Protein AF-A0A453RC79-F1 (afdb_monomer)

Sequence (89 aa):
MSRPDGINIPDGKFYLGDAGYACRPSILPPFRKTRYHLNEFSGRNYPRTAQELFNLRHSSLRVTVERAFGALKNRFKILDQKPFHPYST

pLDDT: mean 74.4, std 10.73, range [40.59, 89.81]

Mean predicted aligned error: 11.2 Å

Solvent-accessible surface area (backbone atoms only — not comparable to full-atom values): 5681 Å² total; per-residue (Å²): 138,79,57,95,89,46,89,80,70,59,89,98,52,70,44,81,34,56,82,90,48,76,81,42,101,51,31,49,40,59,64,81,98,51,71,44,57,73,75,72,46,54,83,90,40,67,68,88,45,73,65,31,47,48,20,41,54,53,42,52,52,49,52,54,51,52,49,51,51,51,53,47,28,72,72,38,53,74,76,65,46,77,80,87,68,79,74,86,127

Organism: Aegilops tauschii subsp. strangulata (NCBI:txid200361)

InterPro domains:
  IPR027806 Harbinger transposase-derived nuclease domain [PF13359] (10-83)
  IPR045249 Putative nuclease HARBI1-like [PTHR22930] (3-84)

Foldseek 3Di:
DADPPHDDQPPPAADEDDPPDDDDPRYHYQDPPEDQPLVCCPDPNHDPDPSNVVSPVSNVVVVVVVVVVVVVCVVPVPSVDPPPPPDDD

Radius of gyration: 17.94 Å; Cα contacts (8 Å, |Δi|>4): 65; chains: 1; bounding box: 29×45×54 Å

Secondary structure (DSSP, 8-state):
---TTS--PPTT--EEPPTTS--BTTEEPPPTTS---GGGGSTT----SHHHHHHHHHHHHHHHHHHHHHHHHHH-GGGTS--------

Structure (mmCIF, N/CA/C/O backbone):
data_AF-A0A453RC79-F1
#
_entry.id   AF-A0A453RC79-F1
#
loop_
_atom_site.group_PDB
_atom_site.id
_atom_site.type_symbol
_atom_site.label_atom_id
_atom_site.label_alt_id
_atom_site.label_comp_id
_atom_site.label_asym_id
_atom_site.label_entity_id
_atom_site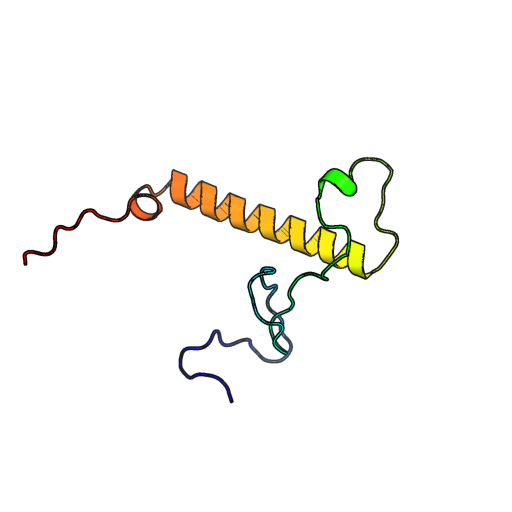.label_seq_id
_atom_site.pdbx_PDB_ins_code
_atom_site.Cartn_x
_atom_site.Cartn_y
_atom_site.Cartn_z
_atom_site.occupancy
_atom_site.B_iso_or_equiv
_atom_site.auth_seq_id
_atom_site.auth_comp_id
_atom_site.auth_asym_id
_atom_site.auth_atom_id
_atom_site.pdbx_PDB_model_num
ATOM 1 N N . MET A 1 1 ? 0.081 -26.217 -3.151 1.00 40.59 1 MET A N 1
ATOM 2 C CA . MET A 1 1 ? -0.184 -26.559 -1.736 1.00 40.59 1 MET A CA 1
ATOM 3 C C . MET A 1 1 ? -0.666 -25.311 -1.014 1.00 40.59 1 MET A C 1
ATOM 5 O O . MET A 1 1 ? 0.142 -24.473 -0.626 1.00 40.59 1 MET A O 1
ATOM 9 N N . SER A 1 2 ? -1.982 -25.147 -0.920 1.00 48.31 2 SER A N 1
ATOM 10 C CA . SER A 1 2 ? -2.620 -24.065 -0.167 1.00 48.31 2 SER A CA 1
ATOM 11 C C . SER A 1 2 ? -2.645 -24.471 1.304 1.00 48.31 2 SER A C 1
ATOM 13 O O . SER A 1 2 ? -3.030 -25.596 1.615 1.00 48.31 2 SER A O 1
ATOM 15 N N . ARG A 1 3 ? -2.181 -23.602 2.207 1.00 51.12 3 ARG A N 1
ATOM 16 C CA . ARG A 1 3 ? -2.327 -23.841 3.651 1.00 51.12 3 ARG A CA 1
ATOM 17 C C . ARG A 1 3 ? -3.829 -23.857 3.975 1.00 51.12 3 ARG A C 1
ATOM 19 O O . ARG A 1 3 ? -4.509 -22.966 3.466 1.00 51.12 3 ARG A O 1
ATOM 26 N N . PRO A 1 4 ? -4.333 -24.802 4.787 1.00 53.12 4 PRO A N 1
ATOM 27 C CA . PRO A 1 4 ? -5.759 -24.876 5.123 1.00 53.12 4 PRO A CA 1
ATOM 28 C C . PRO A 1 4 ? -6.278 -23.582 5.778 1.00 53.12 4 PRO A C 1
ATOM 30 O O . PRO A 1 4 ? -7.421 -23.212 5.548 1.00 53.12 4 PRO A O 1
ATOM 33 N N . ASP A 1 5 ? -5.396 -22.832 6.450 1.00 58.59 5 ASP A N 1
ATOM 34 C CA . ASP A 1 5 ? -5.699 -21.544 7.102 1.00 58.59 5 ASP A CA 1
ATOM 35 C C . ASP A 1 5 ? -5.144 -20.320 6.342 1.00 58.59 5 ASP A C 1
ATOM 37 O O . ASP A 1 5 ? -5.002 -19.223 6.885 1.00 58.59 5 ASP A O 1
ATOM 41 N N . GLY A 1 6 ? -4.720 -20.508 5.090 1.00 61.69 6 GLY A N 1
ATOM 42 C CA . GLY A 1 6 ? -4.170 -19.437 4.263 1.00 61.69 6 GLY A CA 1
ATOM 43 C C . GLY A 1 6 ? -5.263 -18.574 3.637 1.00 61.69 6 GLY A C 1
ATOM 44 O O . GLY A 1 6 ? -6.335 -19.067 3.301 1.00 61.69 6 GLY A O 1
ATOM 45 N N . ILE A 1 7 ? -4.961 -17.291 3.407 1.00 69.12 7 ILE A N 1
ATOM 46 C CA . ILE A 1 7 ? -5.806 -16.403 2.595 1.00 69.12 7 ILE A CA 1
ATOM 47 C C . ILE A 1 7 ? -6.083 -17.096 1.251 1.00 69.12 7 ILE A C 1
ATOM 49 O O . ILE A 1 7 ? -5.162 -17.309 0.457 1.00 69.12 7 ILE A O 1
ATOM 53 N N . ASN A 1 8 ? -7.340 -17.477 1.016 1.00 72.31 8 ASN A N 1
ATOM 54 C CA . ASN A 1 8 ? -7.760 -18.118 -0.222 1.00 72.31 8 ASN A CA 1
ATOM 55 C C . ASN A 1 8 ? -7.948 -17.035 -1.289 1.00 72.31 8 ASN A C 1
ATOM 57 O O . ASN A 1 8 ? -8.867 -16.222 -1.207 1.00 72.31 8 ASN A O 1
ATOM 61 N N . ILE A 1 9 ? -7.028 -16.988 -2.253 1.00 72.44 9 ILE A N 1
ATOM 62 C CA . ILE A 1 9 ? -7.151 -16.100 -3.406 1.00 72.44 9 ILE A CA 1
ATOM 63 C C . ILE A 1 9 ? -7.921 -16.865 -4.485 1.00 72.44 9 ILE A C 1
ATOM 65 O O . ILE A 1 9 ? -7.426 -17.907 -4.919 1.00 72.44 9 ILE A O 1
ATOM 69 N N . PRO A 1 10 ? -9.108 -16.392 -4.908 1.00 79.88 10 PRO A N 1
ATOM 70 C CA . PRO A 1 10 ? -9.861 -17.048 -5.967 1.00 79.88 10 PRO A CA 1
ATOM 71 C C . PRO A 1 10 ? -9.075 -17.019 -7.280 1.00 79.88 10 PRO A C 1
ATOM 73 O O . PRO A 1 10 ? -8.310 -16.084 -7.539 1.00 79.88 10 PRO A O 1
ATOM 76 N N . ASP A 1 11 ? -9.288 -18.041 -8.104 1.00 78.06 11 ASP A N 1
ATOM 77 C CA . ASP A 1 11 ? -8.572 -18.209 -9.366 1.00 78.06 11 ASP A CA 1
ATOM 78 C C . ASP A 1 11 ? -8.728 -16.974 -10.275 1.00 78.06 11 ASP A C 1
ATOM 80 O O . ASP A 1 11 ? -9.792 -16.349 -10.336 1.00 78.06 11 ASP A O 1
ATOM 84 N N . GLY A 1 12 ? -7.628 -16.558 -10.907 1.00 80.69 12 GLY A N 1
ATOM 85 C CA . GLY A 1 12 ? -7.571 -15.348 -11.733 1.00 80.69 12 GLY A CA 1
ATOM 86 C C . GLY A 1 12 ? -7.529 -14.013 -10.973 1.00 80.69 12 GLY A C 1
ATOM 87 O O . GLY A 1 12 ? -7.534 -12.960 -11.615 1.00 80.69 12 GLY A O 1
ATOM 88 N N . LYS A 1 13 ? -7.472 -14.006 -9.632 1.00 81.19 13 LYS A N 1
ATOM 89 C CA . LYS A 1 13 ? -7.288 -12.777 -8.837 1.00 81.19 13 LYS A CA 1
ATOM 90 C C . LYS A 1 13 ? -5.910 -12.707 -8.187 1.00 81.19 13 LYS A C 1
ATOM 92 O O . LYS A 1 13 ? -5.248 -13.710 -7.948 1.00 81.19 13 LYS A O 1
ATOM 97 N N . PHE A 1 14 ? -5.509 -11.483 -7.855 1.00 82.31 14 PHE A N 1
ATOM 98 C CA . PHE A 1 14 ? -4.269 -11.184 -7.148 1.00 82.31 14 PHE A CA 1
ATOM 99 C C . PHE A 1 14 ? -4.567 -10.244 -5.986 1.00 82.31 14 PHE A C 1
ATOM 101 O O . PHE A 1 14 ? -5.342 -9.296 -6.139 1.00 82.31 14 PHE A O 1
ATOM 108 N N . TYR A 1 15 ? -3.934 -10.476 -4.839 1.00 82.94 15 TYR A N 1
ATOM 109 C CA . TYR A 1 15 ? -3.925 -9.502 -3.751 1.00 82.94 15 TYR A CA 1
ATOM 110 C C . TYR A 1 15 ? -2.683 -8.625 -3.825 1.00 82.94 15 TYR A C 1
ATOM 112 O O . TYR A 1 15 ? -1.597 -9.095 -4.149 1.00 82.94 15 TYR A O 1
ATOM 120 N N . LEU A 1 16 ? -2.842 -7.344 -3.503 1.00 83.19 16 LEU A N 1
ATOM 121 C CA . LEU A 1 16 ? -1.718 -6.425 -3.346 1.00 83.19 16 LEU A CA 1
ATOM 122 C C . LEU A 1 16 ? -1.141 -6.615 -1.944 1.00 83.19 16 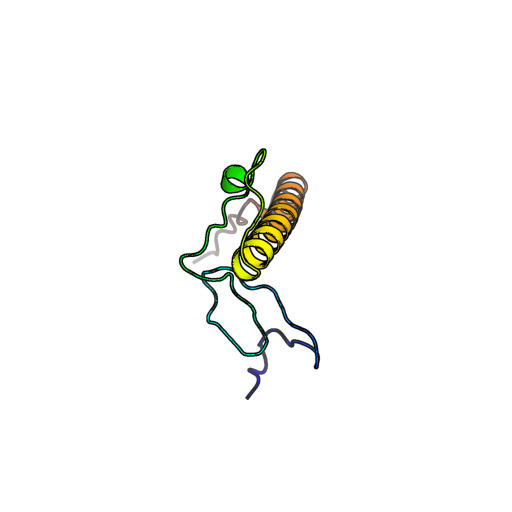LEU A C 1
ATOM 124 O O . LEU A 1 16 ? -1.854 -6.489 -0.948 1.00 83.19 16 LEU A O 1
ATOM 128 N N . GLY A 1 17 ? 0.129 -6.999 -1.887 1.00 79.62 17 GLY A N 1
ATOM 129 C CA . GLY A 1 17 ? 0.833 -7.299 -0.647 1.00 79.62 17 GLY A CA 1
ATOM 130 C C . GLY A 1 17 ? 1.680 -6.122 -0.195 1.00 79.62 17 GLY A C 1
ATOM 131 O O . GLY A 1 17 ? 2.253 -5.407 -1.008 1.00 79.62 17 GLY A O 1
ATOM 132 N N . ASP A 1 18 ? 1.820 -5.931 1.112 1.00 78.25 18 ASP A N 1
ATOM 133 C CA . ASP A 1 18 ? 2.819 -4.984 1.606 1.00 78.25 18 ASP A CA 1
ATOM 134 C C . ASP A 1 18 ? 4.252 -5.493 1.320 1.00 78.25 18 ASP A C 1
ATOM 136 O O . ASP A 1 18 ? 4.477 -6.689 1.145 1.00 78.25 18 ASP A O 1
ATOM 140 N N . ALA A 1 19 ? 5.247 -4.605 1.316 1.00 70.69 19 ALA A N 1
ATOM 141 C CA . ALA A 1 19 ? 6.663 -4.902 1.095 1.00 70.69 19 ALA A CA 1
ATOM 142 C C . ALA A 1 19 ? 7.251 -5.943 2.074 1.00 70.69 19 ALA A C 1
ATOM 144 O O . ALA A 1 19 ? 8.289 -6.542 1.780 1.00 70.69 19 ALA A O 1
ATOM 145 N N . GLY A 1 20 ? 6.590 -6.163 3.218 1.00 73.25 20 GLY A N 1
ATOM 146 C CA . GLY A 1 20 ? 6.917 -7.208 4.193 1.00 73.25 20 GLY A CA 1
ATOM 147 C C . GLY A 1 20 ? 6.392 -8.607 3.842 1.00 73.25 20 GLY A C 1
ATOM 148 O O . GLY A 1 20 ? 6.793 -9.579 4.478 1.00 73.25 20 GLY A O 1
ATOM 149 N N . TYR A 1 21 ? 5.523 -8.743 2.836 1.00 73.12 21 TYR A N 1
ATOM 150 C CA . TYR A 1 21 ? 5.039 -10.043 2.377 1.00 73.12 21 TYR A CA 1
ATOM 151 C C . TYR A 1 21 ? 6.010 -10.670 1.375 1.00 73.12 21 TYR A C 1
ATOM 153 O O . TYR A 1 21 ? 6.594 -10.003 0.520 1.00 73.12 21 TYR A O 1
ATOM 161 N N . ALA A 1 22 ? 6.161 -11.992 1.460 1.00 71.69 22 ALA A N 1
ATOM 162 C CA . ALA A 1 22 ? 6.884 -12.746 0.447 1.00 71.69 22 ALA A CA 1
ATOM 163 C C . ALA A 1 22 ? 6.137 -12.667 -0.893 1.00 71.69 22 ALA A C 1
ATOM 165 O O . ALA A 1 22 ? 4.920 -12.866 -0.924 1.00 71.69 22 ALA A O 1
ATOM 166 N N . CYS A 1 23 ? 6.868 -12.439 -1.990 1.00 69.69 23 CYS A N 1
ATOM 167 C CA . CYS A 1 23 ? 6.324 -12.576 -3.340 1.00 69.69 23 CYS A CA 1
ATOM 168 C C . CYS A 1 23 ? 5.770 -13.998 -3.494 1.00 69.69 23 CYS A C 1
ATOM 170 O O . CYS A 1 23 ? 6.526 -14.970 -3.456 1.00 69.69 23 CYS A O 1
ATOM 172 N N . ARG A 1 24 ? 4.454 -14.129 -3.642 1.00 72.88 24 ARG A N 1
ATOM 173 C CA . ARG A 1 24 ? 3.778 -15.404 -3.911 1.00 72.88 24 ARG A CA 1
ATOM 174 C C . ARG A 1 24 ? 3.010 -15.259 -5.223 1.00 72.88 24 ARG A C 1
ATOM 176 O O . ARG A 1 24 ? 2.637 -14.142 -5.555 1.00 72.88 24 ARG A O 1
ATOM 183 N N . PRO A 1 25 ? 2.715 -16.349 -5.948 1.00 68.06 25 PRO A N 1
ATOM 184 C CA . PRO A 1 25 ? 2.004 -16.270 -7.231 1.00 68.06 25 PRO A CA 1
ATOM 185 C C . PRO A 1 25 ? 0.682 -15.488 -7.171 1.00 68.06 25 PRO A C 1
ATOM 187 O O . PRO A 1 25 ? 0.259 -14.905 -8.156 1.00 68.06 25 PRO A O 1
ATOM 190 N N . SER A 1 26 ? 0.054 -15.447 -5.998 1.00 73.50 26 SER A N 1
ATOM 191 C CA . SER A 1 26 ? -1.227 -14.798 -5.734 1.00 73.50 26 SER A CA 1
ATOM 192 C C . SER A 1 26 ? -1.125 -13.475 -4.955 1.00 73.50 26 SER A C 1
ATOM 194 O O . SER A 1 26 ? -2.150 -12.843 -4.690 1.00 73.50 26 SER A O 1
ATOM 196 N N . ILE A 1 27 ? 0.089 -13.047 -4.580 1.00 79.44 27 ILE A N 1
ATOM 197 C CA . ILE A 1 27 ? 0.346 -11.804 -3.839 1.00 79.44 27 ILE A CA 1
ATOM 198 C C . ILE A 1 27 ? 1.378 -10.975 -4.597 1.00 79.44 27 ILE A C 1
ATOM 200 O O . ILE A 1 27 ? 2.517 -11.401 -4.778 1.00 79.44 27 ILE A O 1
ATOM 204 N N . LEU A 1 28 ? 0.979 -9.768 -4.979 1.00 82.38 28 LEU A N 1
ATOM 205 C CA . LEU A 1 28 ? 1.785 -8.796 -5.700 1.00 82.38 28 LEU A CA 1
ATOM 206 C C . LEU A 1 28 ? 2.332 -7.742 -4.728 1.00 82.38 28 LEU A C 1
ATOM 208 O O . LEU A 1 28 ? 1.616 -6.788 -4.418 1.00 82.38 28 LEU A O 1
ATOM 212 N N . PRO A 1 29 ? 3.565 -7.897 -4.217 1.00 80.56 29 PRO A N 1
ATOM 213 C CA . PRO A 1 29 ? 4.232 -6.835 -3.481 1.00 80.56 29 PRO A CA 1
ATOM 214 C C . PRO A 1 29 ? 4.714 -5.721 -4.424 1.00 80.56 29 PRO A C 1
ATOM 216 O O . PRO A 1 29 ? 4.869 -5.946 -5.629 1.00 80.56 29 PRO A O 1
ATOM 219 N N . PRO A 1 30 ? 4.993 -4.518 -3.894 1.00 83.44 30 PRO A N 1
ATOM 220 C CA . PRO A 1 30 ? 5.541 -3.424 -4.685 1.00 83.44 30 PRO A CA 1
ATOM 221 C C . PRO A 1 30 ? 6.922 -3.778 -5.254 1.00 83.44 30 PRO A C 1
ATOM 223 O O . PRO A 1 30 ? 7.701 -4.524 -4.648 1.00 83.44 30 PRO A O 1
ATOM 226 N N . PHE A 1 31 ? 7.261 -3.191 -6.403 1.00 79.81 31 PHE A N 1
ATOM 227 C CA . PHE A 1 31 ? 8.593 -3.324 -6.985 1.00 79.81 31 PHE A CA 1
ATOM 228 C C . PHE A 1 31 ? 9.628 -2.673 -6.063 1.00 79.81 31 PHE A C 1
ATOM 230 O O . PHE A 1 31 ? 9.536 -1.489 -5.726 1.00 79.81 31 PHE A O 1
ATOM 237 N N . ARG A 1 32 ? 10.629 -3.456 -5.647 1.00 70.62 32 ARG A N 1
ATOM 238 C CA . ARG A 1 32 ? 11.743 -2.978 -4.818 1.00 70.62 32 ARG A CA 1
ATOM 239 C C . ARG A 1 32 ? 12.676 -2.095 -5.648 1.00 70.62 32 ARG A C 1
ATOM 241 O O . ARG A 1 32 ? 12.921 -2.393 -6.810 1.00 70.62 32 ARG A O 1
ATOM 248 N N . LYS A 1 33 ? 13.263 -1.070 -5.015 1.00 67.88 33 LYS A N 1
ATOM 249 C CA . LYS A 1 33 ? 14.206 -0.100 -5.622 1.00 67.88 33 LYS A CA 1
ATOM 250 C C . LYS A 1 33 ? 13.606 0.813 -6.706 1.00 67.88 33 LYS A C 1
ATOM 252 O O . LYS A 1 33 ? 14.352 1.493 -7.403 1.00 67.88 33 LYS A O 1
ATOM 257 N N . THR A 1 34 ? 12.284 0.876 -6.811 1.00 65.94 34 THR A N 1
ATOM 258 C CA . THR A 1 34 ? 11.575 1.793 -7.711 1.00 65.94 34 THR A CA 1
ATOM 259 C C . THR A 1 34 ? 10.891 2.877 -6.882 1.00 65.94 34 THR A C 1
ATOM 261 O O . THR A 1 34 ? 10.375 2.577 -5.803 1.00 65.94 34 THR A O 1
ATOM 264 N N . ARG A 1 35 ? 10.879 4.126 -7.371 1.00 67.12 35 ARG A N 1
ATOM 265 C CA . ARG A 1 35 ? 10.213 5.263 -6.708 1.00 67.12 35 ARG A CA 1
ATOM 266 C C . ARG A 1 35 ? 8.770 4.899 -6.363 1.00 67.12 35 ARG A C 1
ATOM 268 O O . ARG A 1 35 ? 8.063 4.308 -7.182 1.00 67.12 35 ARG A O 1
ATOM 275 N N . TYR A 1 36 ? 8.351 5.199 -5.139 1.00 68.69 36 TYR A N 1
ATOM 276 C CA . TYR A 1 36 ? 7.053 4.753 -4.616 1.00 68.69 36 TYR A CA 1
ATOM 277 C C . TYR A 1 36 ? 6.395 5.757 -3.664 1.00 68.69 36 TYR A C 1
ATOM 279 O O . TYR A 1 36 ? 5.217 5.592 -3.323 1.00 68.69 36 TYR A O 1
ATOM 287 N N . HIS A 1 37 ? 7.108 6.804 -3.233 1.00 66.50 37 HIS A N 1
ATOM 288 C CA . HIS A 1 37 ? 6.497 7.830 -2.405 1.00 66.50 37 HIS A CA 1
ATOM 289 C C . HIS A 1 3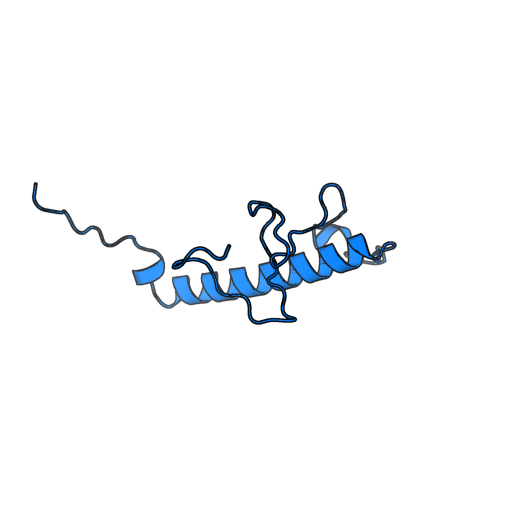7 ? 5.588 8.695 -3.275 1.00 66.50 37 HIS A C 1
ATOM 291 O O . HIS A 1 37 ? 6.025 9.267 -4.268 1.00 66.50 37 HIS A O 1
ATOM 297 N N . LEU A 1 38 ? 4.323 8.846 -2.871 1.00 66.06 38 LEU A N 1
ATOM 298 C CA . LEU A 1 38 ? 3.352 9.710 -3.562 1.00 66.06 38 LEU A CA 1
ATOM 299 C C . LEU A 1 38 ? 3.891 11.139 -3.762 1.00 66.06 38 LEU A C 1
ATOM 301 O O . LEU A 1 38 ? 3.577 11.783 -4.757 1.00 66.06 38 LEU A O 1
ATOM 305 N N . AS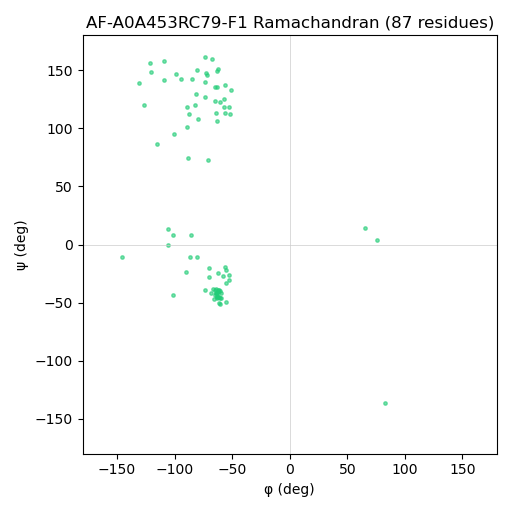N A 1 39 ? 4.750 11.602 -2.849 1.00 64.56 39 ASN A N 1
ATOM 306 C CA . ASN A 1 39 ? 5.385 12.915 -2.920 1.00 64.56 39 ASN A CA 1
ATOM 307 C C . ASN A 1 39 ? 6.440 13.030 -4.042 1.00 64.56 39 ASN A C 1
ATOM 309 O O . ASN A 1 39 ? 6.628 14.110 -4.589 1.00 64.56 39 ASN A O 1
ATOM 313 N N . GLU A 1 40 ? 7.088 11.926 -4.437 1.00 65.75 40 GLU A N 1
ATOM 314 C CA . GLU A 1 40 ? 8.046 11.904 -5.558 1.00 65.75 40 GLU A CA 1
ATOM 315 C C . GLU A 1 40 ? 7.362 12.087 -6.921 1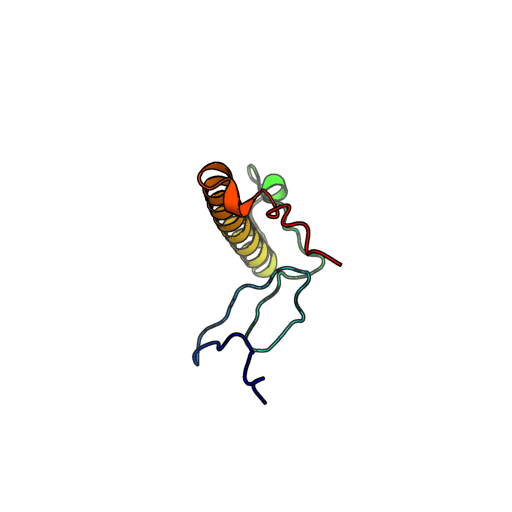.00 65.75 40 GLU A C 1
ATOM 317 O O . GLU A 1 40 ? 8.010 12.489 -7.886 1.00 65.75 40 GLU A O 1
ATOM 322 N N . PHE A 1 41 ? 6.055 11.820 -6.991 1.00 65.69 41 PHE A N 1
ATOM 323 C CA . PHE A 1 41 ? 5.235 11.983 -8.193 1.00 65.69 41 PHE A CA 1
ATOM 324 C C . PHE A 1 41 ? 4.391 13.270 -8.176 1.00 65.69 41 PHE A C 1
ATOM 326 O O . PHE A 1 41 ? 3.534 13.466 -9.036 1.00 65.69 41 PHE A O 1
ATOM 333 N N . SER A 1 42 ? 4.613 14.157 -7.200 1.00 63.28 42 SER A N 1
ATOM 334 C CA . SER A 1 42 ? 3.924 15.447 -7.117 1.00 63.28 42 SER A CA 1
ATOM 335 C C . SER A 1 42 ? 4.450 16.427 -8.181 1.00 63.28 42 SER A C 1
ATOM 337 O O . SER A 1 42 ? 5.651 16.496 -8.459 1.00 63.28 42 SER A O 1
ATOM 339 N N . GLY A 1 43 ? 3.553 17.197 -8.806 1.00 71.12 43 GLY A N 1
ATOM 340 C CA . GLY A 1 43 ? 3.886 18.157 -9.868 1.00 71.12 43 GLY A CA 1
ATOM 341 C C . GLY A 1 43 ? 4.020 17.529 -11.265 1.00 71.12 43 GLY A C 1
ATOM 342 O O . GLY A 1 43 ? 3.186 16.729 -11.673 1.00 71.12 43 GLY A O 1
ATOM 343 N N . ARG A 1 44 ? 5.056 17.912 -12.032 1.00 64.81 44 ARG A N 1
ATOM 344 C CA . ARG A 1 44 ? 5.331 17.406 -13.403 1.00 64.81 44 ARG A CA 1
ATOM 345 C C . ARG A 1 44 ? 6.140 16.094 -13.443 1.00 64.81 44 ARG A C 1
ATOM 347 O O . ARG A 1 44 ? 6.576 15.675 -14.514 1.00 64.81 44 ARG A O 1
ATOM 354 N N . ASN A 1 45 ? 6.374 15.450 -12.300 1.00 67.88 45 ASN A N 1
ATOM 355 C CA . ASN A 1 45 ? 7.124 14.193 -12.220 1.00 67.88 45 ASN A CA 1
ATOM 356 C C . ASN A 1 45 ? 6.192 12.991 -12.404 1.00 67.88 45 ASN A C 1
ATOM 358 O O . ASN A 1 45 ? 5.847 12.292 -11.458 1.00 67.88 45 ASN A O 1
ATOM 362 N N . TYR A 1 46 ? 5.773 12.760 -13.646 1.00 72.12 46 TYR A N 1
ATOM 363 C CA . TYR A 1 46 ? 4.959 11.598 -13.994 1.00 72.12 46 TYR A CA 1
ATOM 364 C C . TYR A 1 46 ? 5.788 10.306 -13.969 1.00 72.12 46 TYR A C 1
ATOM 366 O O . TYR A 1 46 ? 6.979 10.342 -14.302 1.00 72.12 46 TYR A O 1
ATOM 374 N N . PRO A 1 47 ? 5.176 9.161 -13.611 1.00 74.75 47 PRO A N 1
ATOM 375 C CA . PRO A 1 47 ? 5.832 7.865 -13.719 1.00 74.75 47 PRO A CA 1
ATOM 376 C C . PRO A 1 47 ? 6.271 7.631 -15.166 1.00 74.75 47 PRO A C 1
ATOM 378 O O . PRO A 1 47 ? 5.468 7.717 -16.093 1.00 74.75 47 PRO A O 1
ATOM 381 N N . ARG A 1 48 ? 7.560 7.351 -15.351 1.00 78.25 48 ARG A N 1
ATOM 382 C CA . ARG A 1 48 ? 8.183 7.102 -16.657 1.00 78.25 48 ARG A CA 1
ATOM 383 C C . ARG A 1 48 ? 8.137 5.624 -17.025 1.00 78.25 48 ARG A C 1
ATOM 385 O O . ARG A 1 48 ? 8.187 5.287 -18.202 1.00 78.25 48 ARG A O 1
ATOM 392 N N . THR A 1 49 ? 8.027 4.749 -16.025 1.00 80.88 49 THR A N 1
ATOM 393 C CA . THR A 1 49 ? 8.067 3.291 -16.199 1.00 80.88 49 THR A CA 1
ATOM 394 C C . THR A 1 49 ? 6.786 2.628 -15.694 1.00 80.88 49 THR A C 1
ATOM 396 O O . THR A 1 49 ? 6.201 3.057 -14.700 1.00 80.88 49 THR A O 1
ATOM 399 N N . ALA A 1 50 ? 6.379 1.514 -16.313 1.00 81.38 50 ALA A N 1
ATOM 400 C CA . ALA A 1 50 ? 5.235 0.714 -15.856 1.00 81.38 50 ALA A CA 1
ATOM 401 C C . ALA A 1 50 ? 5.357 0.273 -14.379 1.00 81.38 50 ALA A C 1
ATOM 403 O O . ALA A 1 50 ? 4.359 0.232 -13.663 1.00 81.38 50 ALA A O 1
ATOM 404 N N . GLN A 1 51 ? 6.580 0.017 -13.900 1.00 81.00 51 GLN A N 1
ATOM 405 C CA . GLN A 1 51 ? 6.862 -0.304 -12.495 1.00 81.00 51 GLN A CA 1
ATOM 406 C C . GLN A 1 51 ? 6.599 0.879 -11.550 1.00 81.00 51 GLN A C 1
ATOM 408 O O . GLN A 1 51 ? 6.072 0.685 -10.459 1.00 81.00 51 GLN A O 1
ATOM 413 N N . GLU A 1 52 ? 6.919 2.107 -11.969 1.00 81.19 52 GLU A N 1
ATOM 414 C CA . GLU A 1 52 ? 6.636 3.321 -11.192 1.00 81.19 52 GLU A CA 1
ATOM 415 C C . GLU A 1 52 ? 5.131 3.584 -11.124 1.00 81.19 52 GLU A C 1
ATOM 417 O O . GLU A 1 52 ? 4.607 3.892 -10.058 1.00 81.19 52 GLU A O 1
ATOM 422 N N . LEU A 1 53 ? 4.413 3.395 -12.238 1.00 83.44 53 LEU A N 1
ATOM 423 C CA . LEU A 1 53 ? 2.955 3.510 -12.261 1.00 83.44 53 LEU A CA 1
ATOM 424 C C . LEU A 1 53 ? 2.294 2.458 -11.360 1.00 83.44 53 LEU A C 1
ATOM 426 O O . LEU A 1 53 ? 1.343 2.772 -10.640 1.00 83.44 53 LEU A O 1
ATOM 430 N N . PHE A 1 54 ? 2.801 1.221 -11.381 1.00 84.31 54 PHE A N 1
ATOM 431 C CA . PHE A 1 54 ? 2.345 0.163 -10.486 1.00 84.31 54 PHE A CA 1
ATOM 432 C C . PHE A 1 54 ? 2.579 0.542 -9.022 1.00 84.31 54 PHE A C 1
ATOM 434 O O . PHE A 1 54 ? 1.633 0.527 -8.239 1.00 84.31 54 PHE A O 1
ATOM 441 N N . ASN A 1 55 ? 3.796 0.959 -8.661 1.00 83.56 55 ASN A N 1
ATOM 442 C CA . ASN A 1 55 ? 4.128 1.370 -7.298 1.00 83.56 55 ASN A CA 1
ATOM 443 C C . ASN A 1 55 ? 3.310 2.578 -6.827 1.00 83.56 55 ASN A C 1
ATOM 445 O O . ASN A 1 55 ? 2.862 2.595 -5.683 1.00 83.56 55 ASN A O 1
ATOM 449 N N . LEU A 1 56 ? 3.057 3.556 -7.699 1.00 83.75 56 LEU A N 1
ATOM 450 C CA . LEU A 1 56 ? 2.215 4.713 -7.397 1.00 83.75 56 LEU A CA 1
ATOM 451 C C . LEU A 1 56 ? 0.778 4.288 -7.061 1.00 83.75 56 LEU A C 1
ATOM 453 O O . LEU A 1 56 ? 0.239 4.681 -6.025 1.00 83.75 56 LEU A O 1
ATOM 457 N N . ARG A 1 57 ? 0.163 3.453 -7.910 1.00 85.12 57 ARG A N 1
ATOM 458 C CA . ARG A 1 57 ? -1.194 2.924 -7.684 1.00 85.12 57 ARG A CA 1
ATOM 459 C C . ARG A 1 57 ? -1.255 2.045 -6.437 1.00 85.12 57 ARG A C 1
ATOM 461 O O . ARG A 1 57 ? -2.183 2.174 -5.643 1.00 85.12 57 ARG A O 1
ATOM 468 N N . HIS A 1 58 ? -0.243 1.204 -6.239 1.00 85.94 58 HIS A N 1
ATOM 469 C CA . HIS A 1 58 ? -0.101 0.355 -5.061 1.00 85.94 58 HIS A CA 1
ATOM 470 C C . HIS A 1 58 ? -0.017 1.190 -3.772 1.00 85.94 58 HIS A C 1
ATOM 472 O O . HIS A 1 58 ? -0.709 0.907 -2.795 1.00 85.94 58 HIS A O 1
ATOM 478 N N . SER A 1 59 ? 0.801 2.245 -3.772 1.00 83.62 59 SER A N 1
ATOM 479 C CA . SER A 1 59 ? 0.976 3.173 -2.649 1.00 83.62 59 SER A CA 1
ATOM 480 C C . SER A 1 59 ? -0.308 3.960 -2.361 1.00 83.62 59 SER A C 1
ATOM 482 O O . SER A 1 59 ? -0.747 4.035 -1.217 1.00 83.62 59 SER A O 1
ATOM 484 N N . SER A 1 60 ? -0.985 4.458 -3.401 1.00 84.75 60 SER A N 1
ATOM 485 C CA . SER A 1 60 ? -2.272 5.150 -3.263 1.00 84.75 60 SER A CA 1
ATOM 486 C C . SER A 1 60 ? -3.351 4.261 -2.638 1.00 84.75 60 SER A C 1
ATOM 488 O O . SER A 1 60 ? -4.025 4.687 -1.698 1.00 84.75 60 SER A O 1
ATOM 490 N N . LEU A 1 61 ? -3.487 3.013 -3.102 1.00 86.75 61 LEU A N 1
ATOM 491 C CA . LEU A 1 61 ? -4.460 2.078 -2.539 1.00 86.75 61 LEU A CA 1
ATOM 492 C C . LEU A 1 61 ? -4.148 1.766 -1.073 1.00 86.75 61 LEU A C 1
ATOM 494 O O . LEU A 1 61 ? -5.051 1.804 -0.237 1.00 86.75 61 LEU A O 1
ATOM 498 N N . ARG A 1 62 ? -2.873 1.507 -0.757 1.00 85.44 62 ARG A N 1
ATOM 499 C CA . ARG A 1 62 ? -2.419 1.274 0.616 1.00 85.44 62 ARG A CA 1
ATOM 500 C C . ARG A 1 62 ? -2.812 2.432 1.529 1.00 85.44 62 ARG A C 1
ATOM 502 O O . ARG A 1 62 ? -3.425 2.190 2.561 1.00 85.44 62 ARG A O 1
ATOM 509 N N . VAL A 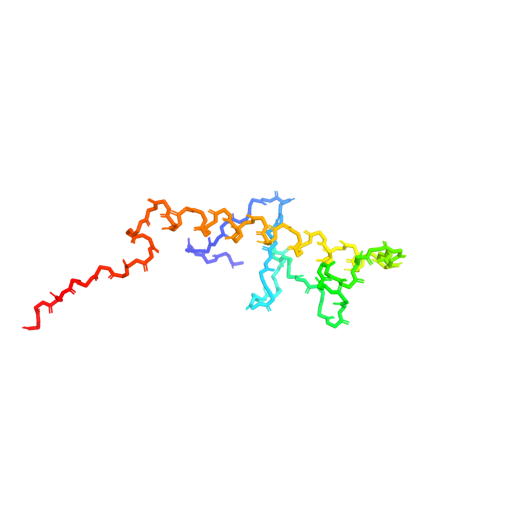1 63 ? -2.527 3.672 1.129 1.00 86.31 63 VAL A N 1
ATOM 510 C CA . VAL A 1 63 ? -2.866 4.865 1.919 1.00 86.31 63 VAL A CA 1
ATOM 511 C C . VAL A 1 63 ? -4.372 4.966 2.161 1.00 86.31 63 VAL A C 1
ATOM 513 O O . VAL A 1 63 ? -4.792 5.282 3.272 1.00 86.31 63 VAL A O 1
ATOM 516 N N . THR A 1 64 ? -5.203 4.675 1.159 1.00 88.56 64 THR A N 1
ATOM 517 C CA . THR A 1 64 ? -6.666 4.672 1.321 1.00 88.56 64 THR A CA 1
ATOM 518 C C . THR A 1 64 ? -7.124 3.620 2.330 1.00 88.56 64 THR A C 1
ATOM 520 O O . THR A 1 64 ? -7.933 3.922 3.207 1.00 88.56 64 THR A O 1
ATOM 523 N N . VAL A 1 65 ? -6.579 2.403 2.248 1.00 86.50 65 VAL A N 1
ATOM 524 C CA . VAL A 1 65 ? -6.902 1.308 3.172 1.00 86.50 65 VAL A CA 1
ATOM 525 C C . VAL A 1 65 ? -6.433 1.633 4.593 1.00 86.50 65 VAL A C 1
ATOM 527 O O . VAL A 1 65 ? -7.212 1.517 5.534 1.00 86.50 65 VAL A O 1
ATOM 530 N N . GLU A 1 66 ? -5.202 2.115 4.763 1.00 86.69 66 GLU A N 1
ATOM 531 C CA . GLU A 1 66 ? -4.659 2.531 6.063 1.00 86.69 66 GLU A CA 1
ATOM 532 C C . GLU A 1 66 ? -5.468 3.675 6.683 1.00 86.69 66 GLU A C 1
ATOM 534 O O . GLU A 1 66 ? -5.760 3.638 7.877 1.00 86.69 66 GLU A O 1
ATOM 539 N N . ARG A 1 67 ? -5.905 4.656 5.882 1.00 89.00 67 ARG A N 1
ATOM 540 C CA . ARG A 1 67 ? -6.805 5.726 6.340 1.00 89.00 67 ARG A CA 1
ATOM 541 C C . ARG A 1 67 ? -8.167 5.188 6.764 1.00 89.00 67 ARG A C 1
ATOM 543 O O . ARG A 1 67 ? -8.681 5.624 7.790 1.00 89.00 67 ARG A O 1
ATOM 550 N N . ALA A 1 68 ? -8.739 4.242 6.019 1.00 89.81 68 ALA A N 1
ATOM 551 C CA . ALA A 1 68 ? -10.003 3.608 6.385 1.00 89.81 68 ALA A CA 1
ATOM 552 C C . ALA A 1 68 ? -9.880 2.838 7.709 1.00 89.81 68 ALA A C 1
ATOM 554 O O . ALA A 1 68 ? -10.719 3.002 8.593 1.00 89.81 68 ALA A O 1
ATOM 555 N N . PHE A 1 69 ? -8.800 2.072 7.895 1.00 86.50 69 PHE A N 1
ATOM 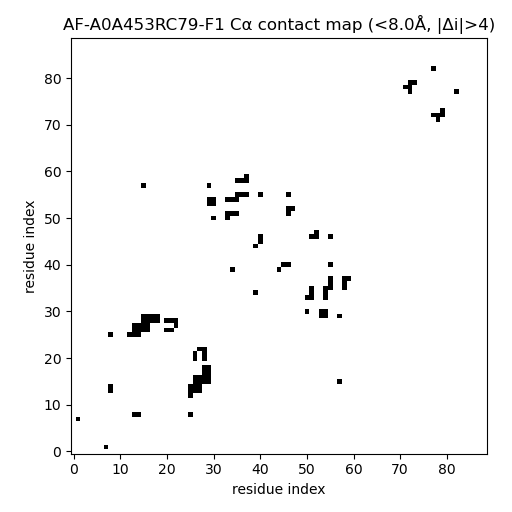556 C CA . PHE A 1 69 ? -8.515 1.403 9.165 1.00 86.50 69 PHE A CA 1
ATOM 557 C C . PHE A 1 69 ? -8.239 2.392 10.301 1.00 86.50 69 PHE A C 1
ATOM 559 O O . PHE A 1 69 ? -8.711 2.177 11.413 1.00 86.50 69 PHE A O 1
ATOM 566 N N . GLY A 1 70 ? -7.525 3.487 10.042 1.00 87.81 70 GLY A N 1
ATOM 567 C CA . GLY A 1 70 ? -7.301 4.553 11.019 1.00 87.81 70 GLY A CA 1
ATOM 568 C C . GLY A 1 70 ? -8.610 5.210 11.462 1.00 87.81 70 GLY A C 1
ATOM 569 O O . GLY A 1 70 ? -8.856 5.357 12.657 1.00 87.81 70 GLY A O 1
ATOM 570 N N . ALA A 1 71 ? -9.499 5.523 10.516 1.00 89.31 71 ALA A N 1
ATOM 571 C CA . ALA A 1 71 ? -10.833 6.040 10.809 1.00 89.31 71 ALA A CA 1
ATOM 572 C C . ALA A 1 71 ? -11.678 5.026 11.596 1.00 89.31 71 ALA A C 1
ATOM 574 O O . ALA A 1 71 ? -12.382 5.401 12.534 1.00 89.31 71 ALA A O 1
ATOM 575 N N . LEU A 1 72 ? -11.572 3.739 11.253 1.00 88.62 72 LEU A N 1
ATOM 576 C CA . LEU A 1 72 ? -12.258 2.662 11.959 1.00 88.62 72 LEU A CA 1
ATOM 577 C C . LEU A 1 72 ? -11.776 2.545 13.409 1.00 88.62 72 LEU A C 1
ATOM 579 O O . LEU A 1 72 ? -12.606 2.496 14.311 1.00 88.62 72 LEU A O 1
ATOM 583 N N . LYS A 1 73 ? -10.461 2.569 13.650 1.00 84.62 73 LYS A N 1
ATOM 584 C CA . LYS A 1 73 ? -9.879 2.567 15.002 1.00 84.62 73 LYS A CA 1
ATOM 585 C C . LYS A 1 73 ? -10.283 3.800 15.807 1.00 84.62 73 LYS A C 1
ATOM 587 O O . LYS A 1 73 ? -10.639 3.680 16.972 1.00 84.62 73 LYS A O 1
ATOM 592 N N . ASN A 1 74 ? -10.304 4.973 15.174 1.00 85.31 74 ASN A N 1
ATOM 593 C CA . ASN A 1 74 ? -10.740 6.205 15.828 1.00 85.31 74 ASN A CA 1
ATOM 594 C C . ASN A 1 74 ? -12.223 6.151 16.240 1.00 85.31 74 ASN A C 1
ATOM 596 O O . ASN A 1 74 ? -12.598 6.630 17.308 1.00 85.31 74 ASN A O 1
ATOM 600 N N . ARG A 1 75 ? -13.075 5.539 15.407 1.00 85.88 75 ARG A N 1
ATOM 601 C CA . ARG A 1 75 ? -14.500 5.346 15.708 1.00 85.88 75 ARG A CA 1
ATOM 602 C C . ARG A 1 75 ? -14.730 4.261 16.761 1.00 85.88 75 ARG A C 1
ATOM 604 O O . ARG A 1 75 ? -15.598 4.412 17.616 1.00 85.88 75 ARG A O 1
ATOM 611 N N . PHE A 1 76 ? -13.964 3.178 16.699 1.00 82.81 76 PHE A N 1
ATOM 612 C CA . PHE A 1 76 ? -14.074 2.026 17.582 1.00 82.81 76 PHE A CA 1
ATOM 613 C C . PHE A 1 76 ? -12.806 1.898 18.422 1.00 82.81 76 PHE A C 1
ATOM 615 O O . PHE A 1 76 ? -11.904 1.134 18.084 1.00 82.81 76 PHE A O 1
ATOM 622 N N . LYS A 1 77 ? -12.772 2.595 19.565 1.00 76.31 77 LYS A N 1
ATOM 623 C CA . LYS A 1 77 ? -11.639 2.558 20.509 1.00 76.31 77 LYS A CA 1
ATOM 624 C C . LYS A 1 77 ? -11.267 1.146 20.981 1.00 76.31 77 LYS A C 1
ATOM 626 O O . LYS A 1 77 ? -10.123 0.914 21.348 1.00 76.31 77 LYS A O 1
ATOM 631 N N . ILE A 1 78 ? -12.195 0.188 20.905 1.00 78.94 78 ILE A N 1
ATOM 632 C CA . ILE A 1 78 ? -11.939 -1.239 21.166 1.00 78.94 78 ILE A CA 1
ATOM 633 C C . ILE A 1 78 ? -10.924 -1.872 20.194 1.00 78.94 78 ILE A C 1
ATOM 635 O O . ILE A 1 78 ? -10.277 -2.852 20.538 1.00 78.94 78 ILE A O 1
ATOM 639 N N . LEU A 1 79 ? -10.767 -1.322 18.985 1.00 72.62 79 LEU A N 1
ATOM 640 C CA . LEU A 1 79 ? -9.781 -1.770 17.992 1.00 72.62 79 LEU A CA 1
ATOM 641 C C . LEU A 1 79 ? -8.405 -1.114 18.176 1.00 72.62 79 LEU A C 1
ATOM 643 O O . LEU A 1 79 ? -7.445 -1.503 17.508 1.00 72.62 79 LEU A O 1
ATOM 647 N N . ASP A 1 80 ? -8.326 -0.094 19.028 1.00 67.50 80 ASP A N 1
ATOM 648 C CA . ASP A 1 80 ? -7.101 0.637 19.348 1.00 67.50 80 ASP A CA 1
ATOM 649 C C 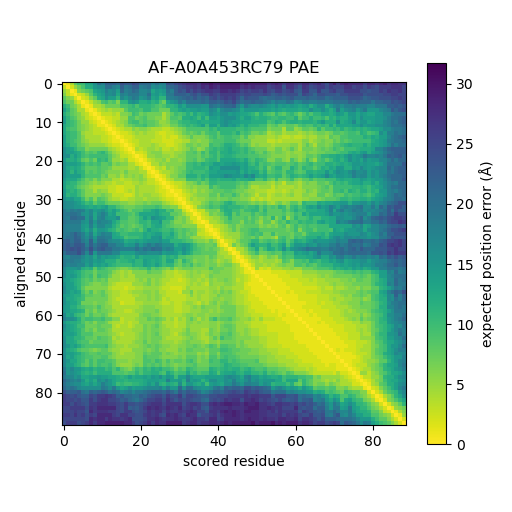. ASP A 1 80 ? -6.530 0.183 20.698 1.00 67.50 80 ASP A C 1
ATOM 651 O O . ASP A 1 80 ? -5.342 -0.111 20.829 1.00 67.50 80 ASP A O 1
ATOM 655 N N . GLN A 1 81 ? -7.403 0.025 21.693 1.00 65.12 81 GLN A N 1
ATOM 656 C CA . GLN A 1 81 ? -7.029 -0.419 23.023 1.00 65.12 81 GLN A CA 1
ATOM 657 C C . GLN A 1 81 ? -7.050 -1.947 23.087 1.00 65.12 81 GLN A C 1
ATOM 659 O O . GLN A 1 81 ? -8.111 -2.568 23.050 1.00 65.12 81 GLN A O 1
ATOM 664 N N . LYS A 1 82 ? -5.872 -2.564 23.248 1.00 61.22 82 LYS A N 1
ATOM 665 C CA . LYS A 1 82 ? -5.774 -3.951 23.723 1.00 61.22 82 LYS A CA 1
ATOM 666 C C . LYS A 1 82 ? -6.589 -4.027 25.021 1.00 61.22 82 LYS A C 1
ATOM 668 O O . LYS A 1 82 ? -6.244 -3.288 25.947 1.00 61.22 82 LYS A O 1
ATOM 673 N N . PRO A 1 83 ? -7.657 -4.844 25.115 1.00 56.91 83 PRO A N 1
ATOM 674 C CA . PRO A 1 83 ? -8.388 -4.961 26.362 1.00 56.91 83 PRO A CA 1
ATOM 675 C C . PRO A 1 83 ? -7.379 -5.406 27.412 1.00 56.91 83 PRO A C 1
ATOM 677 O O . PRO A 1 83 ? -6.728 -6.445 27.274 1.00 56.91 83 PRO A O 1
ATOM 680 N N . PHE A 1 84 ? -7.191 -4.561 28.420 1.00 57.88 84 PHE A N 1
ATOM 681 C CA . PHE A 1 84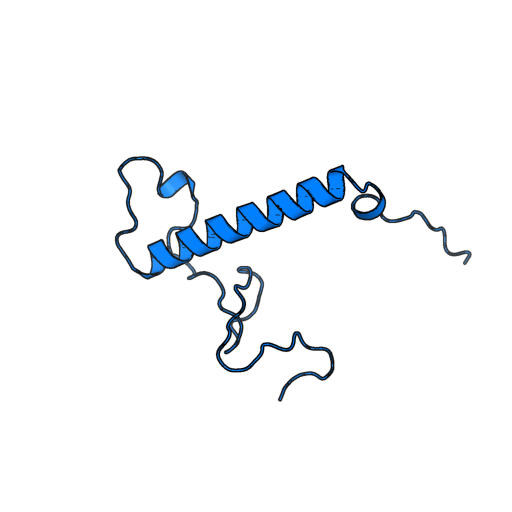 ? -6.434 -4.886 29.613 1.00 57.88 84 PHE A CA 1
ATOM 682 C C . PHE A 1 84 ? -7.295 -5.889 30.382 1.00 57.88 84 PHE A C 1
ATOM 684 O O . PHE A 1 84 ? -7.988 -5.540 31.329 1.00 57.88 84 PHE A O 1
ATOM 691 N N . HIS A 1 85 ? -7.375 -7.118 29.876 1.00 59.72 85 HIS A N 1
ATOM 692 C CA . HIS A 1 85 ? -7.943 -8.224 30.613 1.00 59.72 85 HIS A CA 1
ATOM 693 C C . HIS A 1 85 ? -6.777 -8.828 31.392 1.00 59.72 85 HIS A C 1
ATOM 695 O O . HIS A 1 85 ? -5.929 -9.483 30.778 1.00 59.72 85 HIS A O 1
ATOM 701 N N . PRO A 1 86 ? -6.642 -8.544 32.700 1.00 61.69 86 PRO A N 1
ATOM 702 C CA . PRO A 1 86 ? -5.737 -9.316 33.525 1.00 61.69 86 PRO A CA 1
ATOM 703 C C . PRO A 1 86 ? -6.274 -10.745 33.518 1.00 61.69 86 PRO A C 1
ATOM 705 O O . PRO A 1 86 ? -7.316 -11.034 34.100 1.00 61.69 86 PRO A O 1
ATOM 708 N N . TYR A 1 87 ? -5.597 -11.633 32.796 1.00 62.78 87 TYR A N 1
ATOM 709 C CA . TYR A 1 87 ? -5.772 -13.057 33.022 1.00 62.78 87 TYR A CA 1
ATOM 710 C C . TYR A 1 87 ? -5.343 -13.302 34.470 1.00 62.78 87 TYR A C 1
ATOM 712 O O . TYR A 1 87 ? -4.238 -12.911 34.851 1.00 62.78 87 TYR A O 1
ATOM 720 N N . SER A 1 88 ? -6.234 -13.859 35.290 1.00 58.41 88 SER A N 1
ATOM 721 C CA . SER A 1 88 ? -5.848 -14.317 36.622 1.00 58.41 88 SER A CA 1
ATOM 722 C C . SER A 1 88 ? -4.839 -15.448 36.432 1.00 58.41 88 SER A C 1
ATOM 724 O O . SER A 1 88 ? -5.195 -16.479 35.859 1.00 58.41 88 SER A O 1
ATOM 726 N N . THR A 1 89 ? -3.591 -15.214 36.836 1.00 60.53 89 THR A N 1
ATOM 727 C CA . THR A 1 89 ? -2.601 -16.278 37.058 1.00 60.53 89 THR A CA 1
ATOM 728 C C . THR A 1 89 ? -2.964 -17.046 38.320 1.00 60.53 89 THR A C 1
ATOM 730 O O . THR A 1 89 ? -3.498 -16.400 39.255 1.00 60.53 89 THR A O 1
#